Protein AF-A0A4Q1DE48-F1 (afdb_monomer_lite)

Radius of gyration: 26.95 Å; chains: 1; bounding box: 69×42×88 Å

Structure (mmCIF, N/CA/C/O backbone):
data_AF-A0A4Q1DE48-F1
#
_entry.id   AF-A0A4Q1DE48-F1
#
loop_
_atom_site.group_PDB
_atom_site.id
_atom_site.type_symbol
_atom_site.label_atom_id
_atom_site.label_alt_id
_atom_site.label_comp_id
_atom_site.label_asym_id
_atom_site.label_entity_id
_atom_site.label_seq_id
_atom_site.pdbx_PDB_ins_code
_atom_site.Cartn_x
_atom_site.Cartn_y
_atom_site.Cartn_z
_atom_site.occupancy
_atom_site.B_iso_or_equiv
_atom_site.auth_seq_id
_atom_site.auth_comp_id
_atom_site.auth_asym_id
_atom_site.auth_atom_id
_atom_site.pdbx_PDB_model_num
ATOM 1 N N . MET A 1 1 ? 19.694 4.940 10.834 1.00 52.84 1 MET A N 1
ATOM 2 C CA . MET A 1 1 ? 19.469 3.778 9.944 1.00 52.84 1 MET A CA 1
ATOM 3 C C . MET A 1 1 ? 19.944 4.175 8.549 1.00 52.84 1 MET A C 1
ATOM 5 O O . MET A 1 1 ? 19.704 5.314 8.176 1.00 52.84 1 MET A O 1
ATOM 9 N N . ASP A 1 2 ? 20.676 3.321 7.828 1.00 59.19 2 ASP A N 1
ATOM 10 C CA . ASP A 1 2 ? 21.233 3.655 6.504 1.00 59.19 2 ASP A CA 1
ATOM 11 C C . ASP A 1 2 ? 20.144 3.631 5.410 1.00 59.19 2 ASP A C 1
ATOM 13 O O . ASP A 1 2 ? 19.507 2.602 5.174 1.00 59.19 2 ASP A O 1
ATOM 17 N N . LEU A 1 3 ? 19.947 4.769 4.734 1.00 57.66 3 LEU A N 1
ATOM 18 C CA . LEU A 1 3 ? 18.970 4.964 3.655 1.00 57.66 3 LEU A CA 1
ATOM 19 C C . LEU A 1 3 ? 19.205 4.041 2.448 1.00 57.66 3 LEU A C 1
ATOM 21 O O . LEU A 1 3 ? 18.255 3.707 1.740 1.00 57.66 3 LEU A O 1
ATOM 25 N N . ARG A 1 4 ? 20.445 3.603 2.197 1.00 62.81 4 ARG A N 1
ATOM 26 C CA . ARG A 1 4 ? 20.736 2.672 1.091 1.00 62.81 4 ARG A CA 1
ATOM 27 C C . ARG A 1 4 ? 20.279 1.251 1.413 1.00 62.81 4 ARG A C 1
ATOM 29 O O . ARG A 1 4 ? 19.699 0.582 0.560 1.00 62.81 4 ARG A O 1
ATOM 36 N N . SER A 1 5 ? 20.479 0.822 2.658 1.00 67.38 5 SER A N 1
ATOM 37 C CA . SER A 1 5 ? 20.008 -0.473 3.164 1.00 67.38 5 SER A CA 1
ATOM 38 C C . SER A 1 5 ? 18.473 -0.574 3.172 1.00 67.38 5 SER A C 1
ATOM 40 O O . SER A 1 5 ? 17.908 -1.611 2.814 1.00 67.38 5 SER A O 1
ATOM 42 N N . TYR A 1 6 ? 17.794 0.539 3.481 1.00 81.69 6 TYR A N 1
ATOM 43 C CA . TYR A 1 6 ? 16.333 0.677 3.415 1.00 81.69 6 TYR A CA 1
ATOM 44 C C . TYR A 1 6 ? 15.771 0.311 2.035 1.00 81.69 6 TYR A C 1
ATOM 46 O O . TYR A 1 6 ? 14.940 -0.594 1.925 1.00 81.69 6 TYR A O 1
ATOM 54 N N . LYS A 1 7 ? 16.259 0.984 0.981 1.00 83.88 7 LYS A N 1
ATOM 55 C CA . LYS A 1 7 ? 15.745 0.798 -0.383 1.00 83.88 7 LYS A CA 1
ATOM 56 C C . LYS A 1 7 ? 15.980 -0.625 -0.860 1.00 83.88 7 LYS A C 1
ATOM 58 O O . LYS A 1 7 ? 15.067 -1.263 -1.367 1.00 83.88 7 LYS A O 1
ATOM 63 N N . LYS A 1 8 ? 17.185 -1.146 -0.615 1.00 89.31 8 LYS A N 1
ATOM 64 C CA . LYS A 1 8 ? 17.554 -2.513 -0.983 1.00 89.31 8 LYS A CA 1
ATOM 65 C C . LYS A 1 8 ? 16.598 -3.544 -0.376 1.00 89.31 8 LYS A C 1
ATOM 67 O O . LYS A 1 8 ? 16.068 -4.366 -1.110 1.00 89.31 8 LYS A O 1
ATOM 72 N N . THR A 1 9 ? 16.325 -3.452 0.926 1.00 90.06 9 THR A N 1
ATOM 73 C CA . THR A 1 9 ? 15.457 -4.411 1.633 1.00 90.06 9 THR A CA 1
ATOM 74 C C . THR A 1 9 ? 14.035 -4.426 1.063 1.00 90.06 9 THR A C 1
ATOM 76 O O . THR A 1 9 ? 13.462 -5.489 0.832 1.00 90.06 9 THR A O 1
ATOM 79 N N . ILE A 1 10 ? 13.451 -3.247 0.828 1.00 93.50 10 ILE A N 1
ATOM 80 C CA . ILE A 1 10 ? 12.097 -3.125 0.271 1.00 93.50 10 ILE A CA 1
ATOM 81 C C . ILE A 1 10 ? 12.041 -3.662 -1.162 1.00 93.50 10 ILE A C 1
ATOM 83 O O . ILE A 1 10 ? 11.132 -4.425 -1.490 1.00 93.50 10 ILE A O 1
ATOM 87 N N . THR A 1 11 ? 13.017 -3.300 -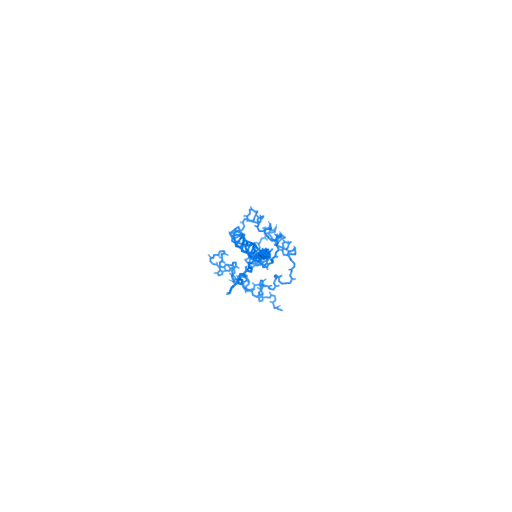1.998 1.00 94.12 11 THR A N 1
ATOM 88 C CA . THR A 1 11 ? 13.085 -3.769 -3.384 1.00 94.12 11 THR A CA 1
ATOM 89 C C . THR A 1 11 ? 13.275 -5.283 -3.451 1.00 94.12 11 THR A C 1
ATOM 91 O O . THR A 1 11 ? 12.610 -5.939 -4.245 1.00 94.12 11 THR A O 1
ATOM 94 N N . GLU A 1 12 ? 14.120 -5.864 -2.597 1.00 94.12 12 GLU A N 1
ATOM 95 C CA . GLU A 1 12 ? 14.303 -7.318 -2.513 1.00 94.12 12 GLU A CA 1
ATOM 96 C C . GLU A 1 12 ? 13.004 -8.025 -2.123 1.00 94.12 12 GLU A C 1
ATOM 98 O O . GLU A 1 12 ? 12.611 -8.969 -2.803 1.00 94.12 12 GLU A O 1
ATOM 103 N N . LEU A 1 13 ? 12.294 -7.538 -1.097 1.00 94.31 13 LEU A N 1
ATOM 104 C CA . LEU A 1 13 ? 10.988 -8.083 -0.706 1.00 94.31 13 LEU A CA 1
ATOM 105 C C . LEU A 1 13 ? 9.970 -8.026 -1.848 1.00 94.31 13 LEU A C 1
ATOM 107 O O . LEU A 1 13 ? 9.213 -8.977 -2.036 1.00 94.31 13 LEU A O 1
ATOM 111 N N . TYR A 1 14 ? 9.957 -6.930 -2.607 1.00 94.88 14 TYR A N 1
ATOM 112 C CA . TYR A 1 14 ? 9.087 -6.780 -3.767 1.00 94.88 14 TYR A CA 1
ATOM 113 C C . TYR A 1 14 ? 9.441 -7.762 -4.892 1.00 94.88 14 TYR A C 1
ATOM 115 O O . TYR A 1 14 ? 8.554 -8.415 -5.430 1.00 94.88 14 TYR A O 1
ATOM 123 N N . LEU A 1 15 ? 10.730 -7.917 -5.205 1.00 94.19 15 LEU A N 1
ATOM 124 C CA . LEU A 1 15 ? 11.213 -8.789 -6.280 1.00 94.19 15 LEU A CA 1
ATOM 125 C C . LEU A 1 15 ? 10.991 -10.279 -6.008 1.00 94.19 15 LEU A C 1
ATOM 127 O O . LEU A 1 15 ? 10.732 -11.036 -6.940 1.00 94.19 15 LEU A O 1
ATOM 131 N N . VAL A 1 16 ? 11.128 -10.716 -4.753 1.00 94.25 16 VAL A N 1
ATOM 132 C CA . VAL A 1 16 ? 10.946 -12.133 -4.386 1.00 94.25 16 VAL A CA 1
ATOM 133 C C . VAL A 1 16 ? 9.488 -12.492 -4.114 1.00 94.25 16 VAL A C 1
ATOM 135 O O . VAL A 1 16 ? 9.160 -13.674 -3.995 1.00 94.25 16 VAL A O 1
ATOM 138 N N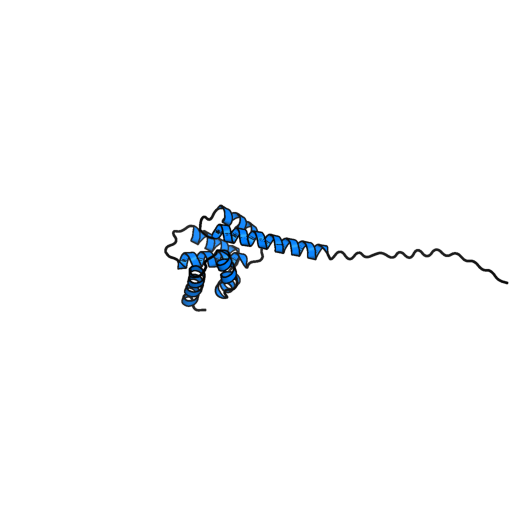 . ALA A 1 17 ? 8.607 -11.498 -3.986 1.00 93.88 17 ALA A N 1
ATOM 139 C CA . ALA A 1 17 ? 7.196 -11.755 -3.788 1.00 93.88 17 ALA A CA 1
ATOM 140 C C . ALA A 1 17 ? 6.598 -12.389 -5.045 1.00 93.88 17 ALA A C 1
ATOM 142 O O . ALA A 1 17 ? 6.644 -11.837 -6.137 1.00 93.88 17 ALA A O 1
ATOM 143 N N . ASN A 1 18 ? 5.996 -13.560 -4.873 1.00 91.12 18 ASN A N 1
ATOM 144 C CA . ASN A 1 18 ? 5.263 -14.259 -5.926 1.00 91.12 18 ASN A CA 1
ATOM 145 C C . ASN A 1 18 ? 3.742 -14.084 -5.800 1.00 91.12 18 ASN A C 1
ATOM 147 O O . ASN A 1 18 ? 2.994 -14.539 -6.661 1.00 91.12 18 ASN A O 1
ATOM 151 N N . THR A 1 19 ? 3.274 -13.470 -4.709 1.00 94.69 19 THR A N 1
ATOM 152 C CA . THR A 1 19 ? 1.857 -13.205 -4.458 1.00 94.69 19 THR A CA 1
ATOM 153 C C . THR A 1 19 ? 1.667 -11.884 -3.703 1.00 94.69 19 THR A C 1
ATOM 155 O O . THR A 1 19 ? 2.517 -11.511 -2.886 1.00 94.69 19 THR A O 1
ATOM 158 N N . PRO A 1 20 ? 0.518 -11.205 -3.889 1.00 94.81 20 PRO A N 1
ATOM 159 C CA . PRO A 1 20 ? 0.173 -9.991 -3.144 1.00 94.81 20 PRO A CA 1
ATOM 160 C C . PRO A 1 20 ? 0.111 -10.217 -1.626 1.00 94.81 20 PRO A C 1
ATOM 162 O O . PRO A 1 20 ? 0.494 -9.342 -0.854 1.00 94.81 20 PRO A O 1
ATOM 165 N N . TYR A 1 21 ? -0.347 -11.395 -1.191 1.00 94.88 21 TYR A N 1
ATOM 166 C CA . TYR A 1 21 ? -0.449 -11.749 0.228 1.00 94.88 21 TYR A CA 1
ATOM 167 C C . TYR A 1 21 ? 0.927 -11.922 0.866 1.00 94.88 21 TYR A C 1
ATOM 169 O O . TYR A 1 21 ? 1.190 -11.358 1.925 1.00 94.88 21 TYR A O 1
ATOM 177 N N . PHE A 1 22 ? 1.831 -12.634 0.182 1.00 95.38 22 PHE A N 1
ATOM 178 C CA . PHE A 1 22 ? 3.210 -12.772 0.632 1.00 95.38 22 PHE A CA 1
ATOM 179 C C . PHE A 1 22 ? 3.887 -11.405 0.744 1.00 95.38 22 PHE A C 1
ATOM 181 O O . PHE A 1 22 ? 4.536 -11.139 1.756 1.00 95.38 22 PHE A O 1
ATOM 188 N N . LEU A 1 23 ? 3.705 -10.531 -0.256 1.00 95.94 23 LEU A N 1
ATOM 189 C CA . LEU A 1 23 ? 4.243 -9.173 -0.209 1.00 95.94 23 LEU A CA 1
ATOM 190 C C . LEU A 1 23 ? 3.723 -8.425 1.021 1.00 95.94 23 LEU A C 1
ATOM 192 O O . LEU A 1 23 ? 4.515 -7.900 1.799 1.00 95.94 23 LE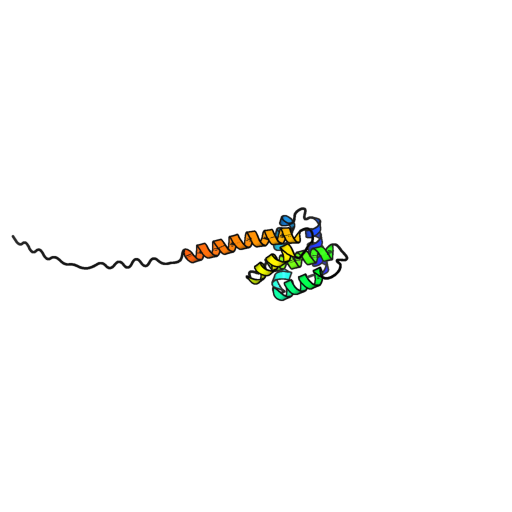U A O 1
ATOM 196 N N . PHE A 1 24 ? 2.402 -8.409 1.209 1.00 95.94 24 PHE A N 1
ATOM 197 C CA . PHE A 1 24 ? 1.752 -7.699 2.305 1.00 95.94 24 PHE A CA 1
ATOM 198 C C . PHE A 1 24 ? 2.250 -8.161 3.675 1.00 95.94 24 PHE A C 1
ATOM 200 O O . PHE A 1 24 ? 2.698 -7.339 4.476 1.00 95.94 24 PHE A O 1
ATOM 207 N N . ASP A 1 25 ? 2.222 -9.468 3.937 1.00 94.50 25 ASP A N 1
ATOM 208 C CA . ASP A 1 25 ? 2.586 -10.015 5.242 1.00 94.50 25 ASP A CA 1
ATOM 209 C C . ASP A 1 25 ? 4.077 -9.817 5.548 1.00 94.50 25 ASP A C 1
ATOM 211 O O . ASP A 1 25 ? 4.432 -9.429 6.665 1.00 94.50 25 ASP A O 1
ATOM 215 N N . ASN A 1 26 ? 4.962 -10.028 4.567 1.00 96.25 26 ASN A N 1
ATOM 216 C CA . ASN A 1 26 ? 6.402 -9.852 4.775 1.00 96.25 26 ASN A CA 1
ATOM 217 C C . ASN A 1 26 ? 6.793 -8.378 4.895 1.00 96.25 26 ASN A C 1
ATOM 219 O O . ASN A 1 26 ? 7.610 -8.036 5.750 1.00 96.25 26 ASN A O 1
ATOM 223 N N . MET A 1 27 ? 6.184 -7.488 4.108 1.00 95.75 27 MET A N 1
ATOM 224 C CA . MET A 1 27 ? 6.397 -6.052 4.271 1.00 95.75 27 MET A CA 1
ATOM 225 C C . MET A 1 27 ? 5.897 -5.580 5.635 1.00 95.75 27 MET A C 1
ATOM 227 O O . MET A 1 27 ? 6.662 -4.929 6.332 1.00 95.75 27 MET A O 1
ATOM 231 N N . ARG A 1 28 ? 4.701 -5.973 6.097 1.00 94.69 28 ARG A N 1
ATOM 232 C CA . ARG A 1 28 ? 4.219 -5.614 7.449 1.00 94.69 28 ARG A CA 1
ATOM 233 C C . ARG A 1 28 ? 5.156 -6.060 8.569 1.00 94.69 28 ARG A C 1
ATOM 235 O O . ARG A 1 28 ? 5.284 -5.360 9.568 1.00 94.69 28 ARG A O 1
ATOM 242 N N . ARG A 1 29 ? 5.795 -7.223 8.420 1.00 95.25 29 ARG A N 1
ATOM 243 C CA . ARG A 1 29 ? 6.758 -7.760 9.397 1.00 95.25 29 ARG A CA 1
ATOM 244 C C . ARG A 1 29 ? 8.138 -7.120 9.291 1.00 95.25 29 ARG A C 1
ATOM 246 O O . ARG A 1 29 ? 8.906 -7.199 10.244 1.00 95.25 29 ARG A O 1
ATOM 253 N N . SER A 1 30 ? 8.460 -6.469 8.178 1.00 95.00 30 SER A N 1
ATOM 254 C CA . SER A 1 30 ? 9.749 -5.813 7.994 1.00 95.00 30 SER A CA 1
ATOM 255 C C . SER A 1 30 ? 9.924 -4.650 8.970 1.00 95.00 30 SER A C 1
ATOM 257 O O . SER A 1 30 ? 9.100 -3.735 9.018 1.00 95.00 30 SER A O 1
ATOM 259 N N . ASN A 1 31 ? 11.052 -4.633 9.687 1.00 94.06 31 ASN A N 1
ATOM 260 C CA . ASN A 1 31 ? 11.439 -3.518 10.563 1.00 94.06 31 ASN A CA 1
ATOM 261 C C . ASN A 1 31 ? 11.445 -2.178 9.820 1.00 94.06 31 ASN A C 1
ATOM 263 O O . ASN A 1 31 ? 11.189 -1.132 10.412 1.00 94.06 31 ASN A O 1
ATOM 267 N N . VAL A 1 32 ? 11.734 -2.210 8.517 1.00 93.12 32 VAL A N 1
ATOM 268 C CA . VAL A 1 32 ? 11.740 -1.028 7.664 1.00 93.12 32 VAL A CA 1
ATOM 269 C C . VAL A 1 32 ? 10.339 -0.421 7.560 1.00 93.12 32 VAL A C 1
ATOM 271 O O . VAL A 1 32 ? 10.160 0.749 7.874 1.00 93.12 32 VAL A O 1
ATOM 274 N N . VAL A 1 33 ? 9.341 -1.215 7.178 1.00 95.00 33 VAL A N 1
ATOM 275 C CA . VAL A 1 33 ? 7.951 -0.758 7.010 1.00 95.00 33 VAL A CA 1
ATOM 276 C C . VAL A 1 33 ? 7.337 -0.384 8.356 1.00 95.00 33 VAL A C 1
ATOM 278 O O . VAL A 1 33 ? 6.665 0.636 8.467 1.00 95.00 33 VAL A O 1
ATOM 281 N N . GLN A 1 34 ? 7.644 -1.144 9.410 1.00 95.38 34 GLN A N 1
ATOM 282 C CA . GLN A 1 34 ? 7.264 -0.767 10.771 1.00 95.38 34 GLN A CA 1
ATOM 283 C C . GLN A 1 34 ? 7.863 0.588 11.180 1.00 95.38 34 GLN A C 1
ATOM 285 O O . GLN A 1 34 ? 7.172 1.396 11.793 1.00 95.38 34 GLN A O 1
ATOM 290 N N . SER A 1 35 ? 9.114 0.877 10.799 1.00 94.12 35 SER A N 1
ATOM 291 C CA . SER A 1 35 ? 9.748 2.175 11.068 1.00 94.12 35 SER A CA 1
ATOM 292 C C . SER A 1 35 ? 9.101 3.309 10.276 1.00 94.12 35 SER A C 1
ATOM 294 O O . SER A 1 35 ? 8.858 4.367 10.851 1.00 94.12 35 SER A O 1
ATOM 296 N N . ILE A 1 36 ? 8.777 3.093 8.993 1.00 94.44 36 ILE A N 1
ATOM 297 C CA . ILE A 1 36 ? 8.023 4.066 8.180 1.00 94.44 36 ILE A CA 1
ATOM 298 C C . ILE A 1 36 ? 6.701 4.390 8.875 1.00 94.44 36 ILE A C 1
ATOM 300 O O . ILE A 1 36 ? 6.386 5.559 9.088 1.00 94.44 36 ILE A O 1
ATOM 304 N N . ALA A 1 37 ? 5.952 3.357 9.266 1.00 94.81 37 ALA A N 1
ATOM 305 C CA . ALA A 1 37 ? 4.696 3.532 9.972 1.00 94.81 37 ALA A CA 1
ATOM 306 C C . ALA A 1 37 ? 4.903 4.277 11.297 1.00 94.81 37 ALA A C 1
ATOM 308 O O . ALA A 1 37 ? 4.164 5.206 11.580 1.00 94.81 37 ALA A O 1
ATOM 309 N N . ALA A 1 38 ? 5.903 3.937 12.108 1.00 94.69 38 ALA A N 1
ATOM 310 C CA . ALA A 1 38 ? 6.129 4.591 13.399 1.00 94.69 38 ALA A CA 1
ATOM 311 C C . ALA A 1 38 ? 6.517 6.077 13.276 1.00 94.69 38 ALA A C 1
ATOM 313 O O . ALA A 1 38 ? 6.115 6.879 14.114 1.00 94.69 38 ALA A O 1
ATOM 314 N N . GLN A 1 39 ? 7.279 6.443 12.243 1.00 95.06 39 GLN A N 1
ATOM 315 C CA . GLN A 1 39 ? 7.835 7.792 12.070 1.00 95.06 39 GLN A CA 1
ATOM 316 C C . GLN A 1 39 ? 6.883 8.784 11.396 1.00 95.06 39 GLN A C 1
ATOM 318 O O . GLN A 1 39 ? 7.149 9.980 11.432 1.00 95.06 39 GLN A O 1
ATOM 323 N N . ASN A 1 40 ? 5.801 8.304 10.783 1.00 94.31 40 ASN A N 1
ATOM 324 C CA . ASN A 1 40 ? 4.873 9.133 10.020 1.00 94.31 40 ASN A CA 1
ATOM 325 C C . ASN A 1 40 ? 3.446 8.964 10.548 1.00 94.31 40 ASN A C 1
ATOM 327 O O . ASN A 1 40 ? 3.029 7.874 10.954 1.00 94.31 40 ASN A O 1
ATOM 331 N N . SER A 1 41 ? 2.666 10.036 10.525 1.00 93.88 41 SER A N 1
ATOM 332 C CA . SER A 1 41 ? 1.222 9.982 10.741 1.00 93.88 41 SER A CA 1
ATOM 333 C C . SER A 1 41 ? 0.507 9.320 9.557 1.00 93.88 41 SER A C 1
ATOM 335 O O . SER A 1 41 ? 1.034 9.227 8.448 1.00 93.88 41 SER A O 1
ATOM 337 N N . THR A 1 42 ? -0.729 8.866 9.775 1.00 93.50 42 THR A N 1
ATOM 338 C CA . THR A 1 42 ? -1.575 8.324 8.698 1.00 93.50 42 THR A CA 1
ATOM 339 C C . THR A 1 42 ? -1.765 9.330 7.562 1.00 93.50 42 THR A C 1
ATOM 341 O O . THR A 1 42 ? -1.625 8.969 6.395 1.00 93.50 42 THR A O 1
ATOM 344 N N . ALA A 1 43 ? -2.031 10.597 7.893 1.00 93.00 43 ALA A N 1
ATOM 345 C CA . ALA A 1 43 ? -2.246 11.651 6.906 1.00 93.00 43 ALA A CA 1
ATOM 346 C C . ALA A 1 43 ? -1.006 11.888 6.027 1.00 93.00 43 ALA A C 1
ATOM 348 O O . ALA A 1 43 ? -1.134 12.015 4.810 1.00 93.00 43 ALA A O 1
ATOM 349 N N . GLU A 1 44 ? 0.193 11.892 6.620 1.00 95.44 44 GLU A N 1
ATOM 350 C CA . GLU A 1 44 ? 1.456 12.022 5.879 1.00 95.44 44 GLU A CA 1
ATOM 351 C C . GLU A 1 44 ? 1.681 10.842 4.932 1.00 95.44 44 GLU A C 1
ATOM 353 O O . GLU A 1 44 ? 2.020 11.050 3.770 1.00 95.44 44 GLU A O 1
ATOM 358 N N . LEU A 1 45 ? 1.422 9.612 5.388 1.00 95.81 45 LEU A N 1
ATOM 359 C CA . LEU A 1 45 ? 1.567 8.416 4.553 1.00 95.81 45 LEU A CA 1
ATOM 360 C C . LEU A 1 45 ? 0.588 8.408 3.374 1.00 95.81 45 LEU A C 1
ATOM 362 O O . LEU A 1 45 ? 0.980 8.084 2.255 1.00 95.81 45 LEU A O 1
ATOM 366 N N . ILE A 1 46 ? -0.676 8.779 3.602 1.00 94.69 46 ILE A N 1
ATOM 367 C CA . ILE A 1 46 ? -1.688 8.881 2.539 1.00 94.69 46 ILE A CA 1
ATOM 368 C C . ILE A 1 46 ? -1.303 9.968 1.533 1.00 94.69 46 ILE A C 1
ATOM 370 O O . ILE A 1 46 ? -1.424 9.760 0.323 1.00 94.69 46 ILE A O 1
ATOM 374 N N . LYS A 1 47 ? -0.831 11.122 2.015 1.00 94.94 47 LYS A N 1
ATOM 375 C CA . LYS A 1 47 ? -0.366 12.216 1.159 1.00 94.94 47 LYS A CA 1
ATOM 376 C C . LYS A 1 47 ? 0.804 11.765 0.282 1.00 94.94 47 LYS A C 1
ATOM 378 O O . LYS A 1 47 ? 0.704 11.868 -0.938 1.00 94.94 47 LYS A O 1
ATOM 383 N N . GLU A 1 48 ? 1.850 11.206 0.885 1.00 95.44 48 GLU A N 1
ATOM 384 C CA . GLU A 1 48 ? 3.035 10.705 0.178 1.00 95.44 48 GLU A CA 1
ATOM 385 C C . GLU A 1 48 ? 2.657 9.630 -0.853 1.00 95.44 48 GLU A C 1
ATOM 387 O O . GLU A 1 48 ? 3.131 9.642 -1.990 1.00 95.44 48 GLU A O 1
ATOM 392 N N . PHE A 1 49 ? 1.760 8.713 -0.482 1.00 95.19 49 PHE A N 1
ATOM 393 C CA . PHE A 1 49 ? 1.241 7.700 -1.393 1.00 95.19 49 PHE A CA 1
ATOM 394 C C . PHE A 1 49 ? 0.582 8.333 -2.625 1.00 95.19 49 PHE A C 1
ATOM 396 O O . PHE A 1 49 ? 0.962 8.012 -3.752 1.00 95.19 49 PHE A O 1
ATOM 403 N N . ASN A 1 50 ? -0.368 9.249 -2.413 1.00 93.75 50 ASN A N 1
ATOM 404 C CA . ASN A 1 50 ? -1.105 9.917 -3.486 1.00 93.75 50 ASN A CA 1
ATOM 405 C C . ASN A 1 50 ? -0.183 10.728 -4.407 1.00 93.75 50 ASN A C 1
ATOM 407 O O . ASN A 1 50 ? -0.339 10.680 -5.627 1.00 93.75 50 ASN A O 1
ATOM 411 N N . GLU A 1 51 ? 0.802 11.432 -3.844 1.00 94.31 51 GLU A N 1
ATOM 412 C CA . GLU A 1 51 ? 1.797 12.178 -4.619 1.00 94.31 51 GLU A CA 1
ATOM 413 C C . GLU A 1 51 ? 2.618 11.242 -5.517 1.00 94.31 51 GLU A C 1
ATOM 415 O O . GLU A 1 51 ? 2.791 11.514 -6.707 1.00 94.31 51 GLU A O 1
ATOM 420 N N . ARG A 1 52 ? 3.059 10.090 -5.001 1.00 93.00 52 ARG A N 1
ATOM 421 C CA . ARG A 1 52 ? 3.869 9.139 -5.776 1.00 93.00 52 ARG A CA 1
ATOM 422 C C . ARG A 1 52 ? 3.099 8.402 -6.862 1.00 93.00 52 ARG A C 1
ATOM 424 O O . ARG A 1 52 ? 3.647 8.201 -7.939 1.00 93.00 52 ARG A O 1
ATOM 431 N N . ILE A 1 53 ? 1.844 8.021 -6.626 1.00 91.94 53 ILE A N 1
ATOM 432 C CA . ILE A 1 53 ? 1.039 7.360 -7.669 1.00 91.94 53 ILE A CA 1
ATOM 433 C C . ILE A 1 53 ? 0.572 8.325 -8.766 1.00 91.94 53 ILE A C 1
ATOM 435 O O . ILE A 1 53 ? 0.107 7.877 -9.811 1.00 91.94 53 ILE A O 1
ATOM 439 N N . SER A 1 54 ? 0.665 9.639 -8.532 1.00 91.44 54 SER A N 1
ATOM 440 C CA . SER A 1 54 ? 0.263 10.664 -9.502 1.00 91.44 54 SER A CA 1
ATOM 441 C C . SER A 1 54 ? 1.320 10.948 -10.576 1.00 91.44 54 SER A C 1
ATOM 443 O O . SER A 1 54 ? 1.014 11.584 -11.585 1.00 91.44 54 SER A O 1
ATOM 445 N N . ARG A 1 55 ? 2.557 10.474 -10.380 1.00 91.69 55 ARG A N 1
ATOM 446 C CA . ARG A 1 55 ? 3.683 10.686 -11.298 1.00 91.69 55 ARG A CA 1
ATOM 447 C C . ARG A 1 55 ? 4.113 9.385 -11.989 1.00 91.69 55 ARG A C 1
ATOM 449 O O . ARG A 1 55 ? 3.851 8.302 -11.465 1.00 91.69 55 ARG A O 1
ATOM 456 N N . PRO A 1 56 ? 4.791 9.464 -13.149 1.00 91.69 56 PRO A N 1
ATOM 457 C CA . PRO A 1 56 ? 5.392 8.293 -13.777 1.00 91.69 56 PRO A CA 1
ATOM 458 C C . PRO A 1 56 ? 6.394 7.606 -12.843 1.00 91.69 56 PRO A C 1
ATOM 460 O O . PRO A 1 56 ? 7.237 8.270 -12.240 1.00 91.69 56 PRO A O 1
ATOM 463 N N . ILE A 1 57 ? 6.300 6.280 -12.756 1.00 91.75 57 ILE A N 1
ATOM 464 C CA . ILE A 1 57 ? 7.230 5.441 -11.995 1.00 91.75 57 ILE A CA 1
ATOM 465 C C . ILE A 1 57 ? 8.424 5.116 -12.888 1.00 91.75 57 ILE A C 1
ATOM 467 O O . ILE A 1 57 ? 8.247 4.576 -13.981 1.00 91.75 57 ILE A O 1
ATOM 471 N N . ASN A 1 58 ? 9.628 5.439 -12.422 1.00 90.31 58 ASN A N 1
ATOM 472 C CA . ASN A 1 58 ? 10.838 5.365 -13.245 1.00 90.31 58 ASN A CA 1
ATOM 473 C C . ASN A 1 58 ? 11.598 4.048 -13.074 1.00 90.31 58 ASN A C 1
ATOM 475 O O . ASN A 1 58 ? 12.301 3.620 -13.987 1.00 90.31 58 ASN A O 1
ATOM 479 N N . ASP A 1 59 ? 11.463 3.404 -11.914 1.00 92.69 59 ASP A N 1
ATOM 480 C CA . ASP A 1 59 ? 12.135 2.144 -11.624 1.00 92.69 59 ASP A CA 1
ATOM 481 C C . ASP A 1 59 ? 11.360 1.263 -10.630 1.00 92.69 59 ASP A C 1
ATOM 483 O O . ASP A 1 59 ? 10.388 1.667 -9.988 1.00 92.69 59 ASP A O 1
ATOM 487 N N . ILE A 1 60 ? 11.807 0.012 -10.516 1.00 92.00 60 ILE A N 1
ATOM 488 C CA . ILE A 1 60 ? 11.190 -0.993 -9.646 1.00 92.00 60 ILE A CA 1
ATOM 489 C C . ILE A 1 60 ? 11.344 -0.684 -8.152 1.00 92.00 60 ILE A C 1
ATOM 491 O O . ILE A 1 60 ? 10.507 -1.102 -7.354 1.00 92.00 60 ILE A O 1
ATOM 495 N N . SER A 1 61 ? 12.384 0.057 -7.762 1.00 93.00 61 SER A N 1
ATOM 496 C CA . SER A 1 61 ? 12.577 0.449 -6.364 1.00 93.00 61 SER A CA 1
ATOM 497 C C . SER A 1 61 ? 11.562 1.512 -5.963 1.00 93.00 61 SER A C 1
ATOM 499 O O . SER A 1 61 ? 11.014 1.444 -4.868 1.00 93.00 61 SER A O 1
ATOM 501 N N . GLU A 1 62 ? 11.242 2.444 -6.860 1.00 93.19 62 GLU A N 1
ATOM 502 C CA . GLU A 1 62 ? 10.171 3.416 -6.661 1.00 93.19 62 GLU A CA 1
ATOM 503 C C . GLU A 1 62 ? 8.818 2.712 -6.488 1.00 93.19 62 GLU A C 1
ATOM 505 O O . GLU A 1 62 ? 8.093 3.014 -5.542 1.00 93.19 62 GLU A O 1
ATOM 510 N N . LEU A 1 63 ? 8.507 1.710 -7.318 1.00 93.44 63 LEU A N 1
ATOM 511 C CA . LEU A 1 63 ? 7.289 0.911 -7.150 1.00 93.44 63 LEU A CA 1
ATOM 512 C C . LEU A 1 63 ? 7.259 0.177 -5.800 1.00 93.44 63 LEU A C 1
ATOM 514 O O . LEU A 1 63 ? 6.246 0.209 -5.097 1.00 93.44 63 LEU A O 1
ATOM 518 N N . ALA A 1 64 ? 8.370 -0.451 -5.415 1.00 95.06 64 ALA A N 1
ATOM 519 C CA . ALA A 1 64 ? 8.490 -1.152 -4.142 1.00 95.06 64 ALA A CA 1
ATOM 520 C C . ALA A 1 64 ? 8.310 -0.201 -2.942 1.00 95.06 64 ALA A C 1
ATOM 522 O O . ALA A 1 64 ? 7.636 -0.549 -1.972 1.00 95.06 64 ALA A O 1
ATOM 523 N N . GLU A 1 65 ? 8.841 1.023 -3.020 1.00 94.69 65 GLU A N 1
ATOM 524 C CA . GLU A 1 65 ? 8.636 2.071 -2.013 1.00 94.69 65 GLU A CA 1
ATOM 525 C C . GLU A 1 65 ? 7.163 2.482 -1.898 1.00 94.69 65 GLU A C 1
ATOM 527 O O . GLU A 1 65 ? 6.662 2.648 -0.786 1.00 94.69 65 GLU A O 1
ATOM 532 N N . ILE A 1 66 ? 6.446 2.601 -3.018 1.00 95.31 66 ILE A N 1
ATOM 533 C CA . ILE A 1 66 ? 5.011 2.919 -3.007 1.00 95.31 66 ILE A CA 1
ATOM 534 C C . ILE A 1 66 ? 4.222 1.797 -2.310 1.00 95.31 66 ILE A C 1
ATOM 536 O O . ILE A 1 66 ? 3.360 2.089 -1.478 1.00 95.31 66 ILE A O 1
ATOM 540 N N . TYR A 1 67 ? 4.542 0.523 -2.573 1.00 96.06 67 TYR A N 1
ATOM 541 C CA . TYR A 1 67 ? 3.953 -0.599 -1.828 1.00 96.06 67 TYR A CA 1
ATOM 542 C C . TYR A 1 67 ? 4.294 -0.541 -0.336 1.00 96.06 67 TYR A C 1
ATOM 544 O O . TYR A 1 67 ? 3.410 -0.743 0.495 1.00 96.06 67 TYR A O 1
ATO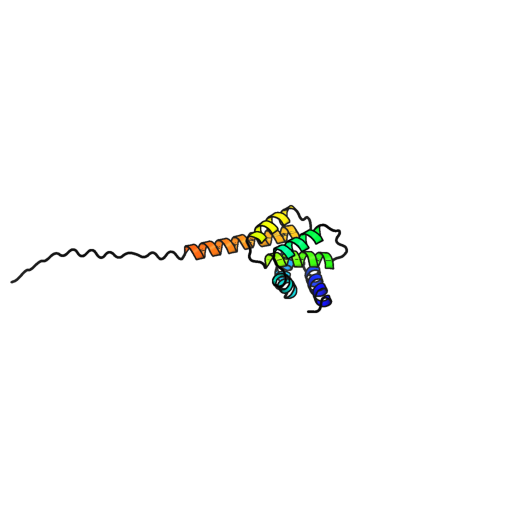M 552 N N . ALA A 1 68 ? 5.540 -0.225 0.022 1.00 96.62 68 ALA A N 1
ATOM 553 C CA . ALA A 1 68 ? 5.950 -0.097 1.416 1.00 96.62 68 ALA A CA 1
ATOM 554 C C . ALA A 1 68 ? 5.159 1.000 2.150 1.00 96.62 68 ALA A C 1
ATOM 556 O O . ALA A 1 68 ? 4.699 0.767 3.268 1.00 96.62 68 ALA A O 1
ATOM 557 N N . ILE A 1 69 ? 4.936 2.160 1.523 1.00 96.06 69 ILE A N 1
ATOM 558 C CA . ILE A 1 69 ? 4.104 3.241 2.081 1.00 96.06 69 ILE A CA 1
ATOM 559 C C . ILE A 1 69 ? 2.659 2.767 2.243 1.00 96.06 69 ILE A C 1
ATOM 561 O O . ILE A 1 69 ? 2.094 2.865 3.330 1.00 96.06 69 ILE A O 1
ATOM 565 N N . PHE A 1 70 ? 2.078 2.190 1.190 1.00 95.88 70 PHE A N 1
ATOM 566 C CA . PHE A 1 70 ? 0.706 1.689 1.214 1.00 95.88 70 PHE A CA 1
ATOM 567 C C . PHE A 1 70 ? 0.478 0.659 2.324 1.00 95.88 70 PHE A C 1
ATOM 569 O O . PHE A 1 70 ? -0.504 0.715 3.062 1.00 95.88 70 PHE A O 1
ATOM 576 N N . ILE A 1 71 ? 1.429 -0.254 2.503 1.00 96.19 71 ILE A N 1
ATOM 577 C CA . ILE A 1 71 ? 1.375 -1.281 3.540 1.00 96.19 71 ILE A CA 1
ATOM 578 C C . ILE A 1 71 ? 1.649 -0.685 4.926 1.00 96.19 71 ILE A C 1
ATOM 580 O O . ILE A 1 71 ? 1.039 -1.125 5.899 1.00 96.19 71 ILE A O 1
ATOM 584 N N . SER A 1 72 ? 2.469 0.362 5.037 1.00 96.19 72 SER A N 1
ATOM 585 C CA . SER A 1 72 ? 2.671 1.089 6.300 1.00 96.19 72 SER A CA 1
ATOM 586 C C . SER A 1 72 ? 1.369 1.695 6.829 1.00 96.19 72 SER A C 1
ATOM 588 O O . SER A 1 72 ? 1.135 1.668 8.034 1.00 96.19 72 SER A O 1
ATOM 590 N N . ILE A 1 73 ? 0.479 2.165 5.945 1.00 95.31 73 ILE A N 1
ATOM 591 C CA . ILE A 1 73 ? -0.846 2.685 6.332 1.00 95.31 73 ILE A CA 1
ATOM 592 C C . ILE A 1 73 ? -1.675 1.591 7.017 1.00 95.31 73 ILE A C 1
ATOM 594 O O . ILE A 1 73 ? -2.335 1.848 8.017 1.00 95.31 73 ILE A O 1
ATOM 598 N N . SER A 1 74 ? -1.579 0.339 6.557 1.00 93.50 74 SER A N 1
ATOM 599 C CA . SER A 1 74 ? -2.310 -0.779 7.173 1.00 93.50 74 SER A CA 1
ATOM 600 C C . SER A 1 74 ? -1.873 -1.096 8.611 1.00 93.50 74 SER A C 1
ATOM 602 O O . SER A 1 74 ? -2.592 -1.801 9.321 1.00 93.50 74 SER A O 1
ATOM 604 N N . LEU A 1 75 ? -0.685 -0.646 9.039 1.00 92.62 75 LEU A N 1
ATOM 605 C CA . LEU A 1 75 ? -0.179 -0.827 10.408 1.00 92.62 75 LEU A CA 1
ATOM 606 C C . LEU A 1 75 ? -0.746 0.204 11.390 1.00 92.62 75 LEU A C 1
ATOM 608 O O . LEU A 1 75 ? -0.549 0.075 12.595 1.00 92.62 75 LEU A O 1
ATOM 612 N N . LYS A 1 76 ? -1.432 1.229 10.886 1.00 86.94 76 LYS A N 1
ATOM 613 C CA . LYS A 1 76 ? -2.145 2.204 11.701 1.00 86.94 76 LYS A CA 1
ATOM 614 C C . LYS A 1 76 ? -3.530 1.629 12.021 1.00 86.94 76 LYS A C 1
ATOM 616 O O . LYS A 1 76 ? -4.167 1.033 11.152 1.00 86.94 76 LYS A O 1
ATOM 621 N N . ASP A 1 77 ? -4.000 1.795 13.251 1.00 71.69 77 ASP A N 1
ATOM 622 C CA . ASP A 1 77 ? -5.311 1.290 13.680 1.00 71.69 77 ASP A CA 1
ATOM 623 C C . ASP A 1 77 ? -6.284 2.459 13.862 1.00 71.69 77 ASP A C 1
ATOM 625 O O . ASP A 1 77 ? -6.556 2.911 14.970 1.00 71.69 77 ASP A O 1
ATOM 629 N N . LEU A 1 78 ? -6.707 3.035 12.735 1.00 76.12 78 LEU A N 1
ATOM 630 C CA . LEU A 1 78 ? -7.637 4.161 12.668 1.00 76.12 78 LEU A CA 1
ATOM 631 C C . LEU A 1 78 ? -8.726 3.842 11.642 1.00 76.12 78 LEU A C 1
ATOM 633 O O . LEU A 1 78 ? -8.421 3.309 10.572 1.00 76.12 78 LEU A O 1
ATOM 637 N N . ASP A 1 79 ? -9.976 4.211 11.941 1.00 78.06 79 ASP A N 1
ATOM 638 C CA . ASP A 1 79 ? -11.110 4.056 11.014 1.00 78.06 79 ASP A CA 1
ATOM 639 C C . ASP A 1 79 ? -10.827 4.733 9.653 1.00 78.06 79 ASP A C 1
ATOM 641 O O . ASP A 1 79 ? -11.191 4.202 8.607 1.00 78.06 79 ASP A O 1
ATOM 645 N N . GLU A 1 80 ? -10.069 5.835 9.643 1.00 82.81 80 GLU A N 1
ATOM 646 C CA . GLU A 1 80 ? -9.635 6.545 8.427 1.00 82.81 80 GLU A CA 1
ATOM 647 C C . GLU A 1 80 ? -8.862 5.657 7.435 1.00 82.81 80 GLU A C 1
ATOM 649 O O . GLU A 1 80 ? -8.926 5.861 6.219 1.00 82.81 80 GLU A O 1
ATOM 654 N N . ASN A 1 81 ? -8.152 4.636 7.924 1.00 86.31 81 ASN A N 1
ATOM 655 C CA . ASN A 1 81 ? -7.437 3.706 7.053 1.00 86.31 81 ASN A CA 1
ATOM 656 C C . ASN A 1 81 ? -8.415 2.842 6.267 1.00 86.31 81 ASN A C 1
ATOM 658 O O . ASN A 1 81 ? -8.189 2.585 5.086 1.00 86.31 81 ASN A O 1
ATOM 662 N N . TYR A 1 82 ? -9.507 2.408 6.899 1.00 88.44 82 TYR A N 1
ATOM 663 C CA . TYR A 1 82 ? -10.523 1.596 6.241 1.00 88.44 82 TYR A CA 1
ATOM 664 C C . TYR A 1 82 ? -11.083 2.318 5.014 1.00 88.44 82 TYR A C 1
ATOM 666 O O . TYR A 1 82 ? -11.078 1.759 3.915 1.00 88.44 82 TYR A O 1
ATOM 674 N N . ASP A 1 83 ? -11.469 3.583 5.177 1.00 89.50 83 ASP A N 1
ATOM 675 C CA . ASP A 1 83 ? -12.004 4.401 4.088 1.00 89.50 83 ASP A CA 1
ATOM 676 C C . ASP A 1 83 ? -10.970 4.625 2.982 1.00 89.50 83 ASP A C 1
ATOM 678 O O . ASP A 1 83 ? -11.293 4.549 1.793 1.00 89.50 83 ASP A O 1
ATOM 682 N N . PHE A 1 84 ? -9.705 4.840 3.347 1.00 92.31 84 PHE A N 1
ATOM 683 C CA . PHE A 1 84 ? -8.618 4.943 2.378 1.00 92.31 84 PHE A CA 1
ATOM 684 C C . PHE A 1 84 ? -8.456 3.654 1.554 1.00 92.31 84 PHE A C 1
ATOM 686 O O . PHE A 1 84 ? -8.457 3.703 0.320 1.00 92.31 84 PHE A O 1
ATOM 693 N N . PHE A 1 85 ? -8.378 2.489 2.202 1.00 93.06 85 PHE A N 1
ATOM 694 C CA . PHE A 1 85 ? -8.258 1.202 1.512 1.00 93.06 85 PHE A CA 1
ATOM 695 C C . PHE A 1 85 ? -9.489 0.894 0.647 1.00 93.06 85 PHE A C 1
ATOM 697 O O . PHE A 1 85 ? -9.347 0.325 -0.440 1.00 93.06 85 PHE A O 1
ATOM 704 N N . LEU A 1 86 ? -10.683 1.320 1.075 1.00 91.38 86 LEU A N 1
ATOM 705 C CA . LEU A 1 86 ? -11.909 1.211 0.289 1.00 91.38 86 LEU A CA 1
ATOM 706 C C . LEU A 1 86 ? -11.829 2.028 -1.006 1.00 91.38 86 LEU A C 1
ATOM 708 O O . LEU A 1 86 ? -12.257 1.549 -2.051 1.00 91.38 86 LEU A O 1
ATOM 712 N N . GLN A 1 87 ? -11.248 3.228 -0.966 1.00 89.94 87 GLN A N 1
ATOM 713 C CA . GLN A 1 87 ? -11.074 4.062 -2.157 1.00 89.94 87 GLN A CA 1
ATOM 714 C C . GLN A 1 87 ? -9.982 3.538 -3.095 1.00 89.94 87 GLN A C 1
ATOM 716 O O . GLN A 1 87 ? -10.159 3.542 -4.315 1.00 89.94 87 GLN A O 1
ATOM 721 N N . VAL A 1 88 ? -8.846 3.100 -2.546 1.00 88.25 88 VAL A N 1
ATOM 722 C CA . VAL A 1 88 ? -7.700 2.645 -3.347 1.00 88.25 88 VAL A CA 1
ATOM 723 C C . VAL A 1 88 ? -8.052 1.419 -4.180 1.00 88.25 88 VAL A C 1
ATOM 725 O O . VAL A 1 88 ? -7.648 1.357 -5.343 1.00 88.25 88 VAL A O 1
ATOM 728 N N . LYS A 1 89 ? -8.845 0.485 -3.631 1.00 86.62 89 LYS A N 1
ATOM 729 C CA . LYS A 1 89 ? -9.211 -0.763 -4.321 1.00 86.62 89 LYS A CA 1
ATOM 730 C C . LYS A 1 89 ? -9.874 -0.531 -5.689 1.00 86.62 89 LYS A C 1
ATOM 732 O O . LYS A 1 89 ? -9.732 -1.372 -6.569 1.00 86.62 89 LYS A O 1
ATOM 737 N N . ASP A 1 90 ? -10.569 0.598 -5.854 1.00 81.56 90 ASP A N 1
ATOM 738 C CA . ASP A 1 90 ? -11.326 0.934 -7.064 1.00 81.56 90 ASP A CA 1
ATOM 739 C C . ASP A 1 90 ? -10.580 1.931 -7.971 1.00 81.56 90 ASP A C 1
ATOM 741 O O . ASP A 1 90 ? -10.780 1.942 -9.186 1.00 81.56 90 ASP A O 1
ATOM 745 N N . LYS A 1 91 ? -9.715 2.781 -7.396 1.00 83.69 91 LYS A N 1
ATOM 746 C CA . LYS A 1 91 ? -9.071 3.900 -8.108 1.00 83.69 91 LYS A CA 1
ATOM 747 C C . LYS A 1 91 ? -7.683 3.567 -8.656 1.00 83.69 91 LYS A C 1
ATOM 749 O O . LYS A 1 91 ? -7.300 4.099 -9.697 1.00 83.69 91 LYS A O 1
ATOM 754 N N . VAL A 1 92 ? -6.917 2.716 -7.974 1.00 83.12 92 VAL A N 1
ATOM 755 C CA . VAL A 1 92 ? -5.503 2.477 -8.296 1.00 83.12 92 VAL A CA 1
ATOM 756 C C . VAL A 1 92 ? -5.347 1.178 -9.081 1.00 83.12 92 VAL A C 1
ATOM 758 O O . VAL A 1 92 ? -5.621 0.096 -8.573 1.00 83.12 92 VAL A O 1
ATOM 761 N N . LYS A 1 93 ? -4.871 1.282 -10.328 1.00 76.88 93 LYS A N 1
ATOM 762 C CA . LYS A 1 93 ? -4.745 0.151 -11.271 1.00 76.88 93 LYS A CA 1
ATOM 763 C C . LYS A 1 93 ? -3.356 -0.501 -11.303 1.00 76.88 93 LYS A C 1
ATOM 765 O O . LYS A 1 93 ? -2.988 -1.114 -12.300 1.00 76.88 93 LYS A O 1
ATOM 770 N N . PHE A 1 94 ? -2.579 -0.370 -10.233 1.00 82.31 94 PHE A N 1
ATOM 771 C CA . PHE A 1 94 ? -1.332 -1.123 -10.088 1.00 82.31 94 PHE A CA 1
ATOM 772 C C . PHE A 1 94 ? -1.620 -2.574 -9.693 1.00 82.31 94 PHE A C 1
ATOM 774 O O . PHE A 1 94 ? -2.547 -2.837 -8.929 1.00 82.31 94 PHE A O 1
ATOM 781 N N . GLU A 1 95 ? -0.802 -3.498 -10.203 1.00 82.69 95 GLU A N 1
ATOM 782 C CA . GLU A 1 95 ? -1.075 -4.942 -10.268 1.00 82.69 95 GLU A CA 1
ATOM 783 C C . GLU A 1 95 ? -1.657 -5.546 -8.980 1.00 82.69 95 GLU A C 1
ATOM 785 O O . GLU A 1 95 ? -2.688 -6.216 -9.017 1.00 82.69 95 GLU A O 1
ATOM 790 N N . TRP A 1 96 ? -1.033 -5.294 -7.827 1.00 92.81 96 TRP A N 1
ATOM 791 C CA . TRP A 1 96 ? -1.406 -5.941 -6.566 1.00 92.81 96 TRP A CA 1
ATOM 792 C C . TRP A 1 96 ? -2.165 -5.034 -5.600 1.00 92.81 96 TRP A C 1
ATOM 794 O O . TRP A 1 96 ? -2.684 -5.526 -4.598 1.00 92.81 96 TRP A O 1
ATOM 804 N N . PHE A 1 97 ? -2.297 -3.738 -5.893 1.00 91.50 97 PHE A N 1
ATOM 805 C CA . PHE A 1 97 ? -2.957 -2.779 -5.001 1.00 91.50 97 PHE A CA 1
ATOM 806 C C . PHE A 1 97 ? -4.406 -3.157 -4.674 1.00 91.50 97 PHE A C 1
ATOM 808 O O . PHE A 1 97 ? -4.723 -3.258 -3.485 1.00 91.50 97 PHE A O 1
ATOM 815 N N . PRO A 1 98 ? -5.281 -3.450 -5.659 1.00 92.56 98 PRO A N 1
ATOM 816 C CA . PRO A 1 98 ? -6.652 -3.863 -5.369 1.00 92.56 98 PRO A CA 1
ATOM 817 C C . PRO A 1 98 ? -6.733 -5.152 -4.549 1.00 92.56 98 PRO A C 1
ATOM 819 O O . PRO A 1 98 ? -7.597 -5.289 -3.682 1.00 92.56 98 PRO A O 1
ATOM 822 N N . VAL A 1 99 ? -5.832 -6.108 -4.797 1.00 94.00 99 VAL A N 1
ATOM 823 C CA . VAL A 1 99 ? -5.832 -7.394 -4.086 1.00 94.00 99 VAL A CA 1
ATOM 824 C C . VAL A 1 99 ? -5.404 -7.206 -2.634 1.00 94.00 99 VAL A C 1
ATOM 826 O O . VAL A 1 99 ? -6.076 -7.702 -1.730 1.00 94.00 99 VAL A O 1
ATOM 829 N N . ILE A 1 100 ? -4.341 -6.434 -2.403 1.00 94.75 100 ILE A N 1
ATOM 830 C CA . ILE A 1 100 ? -3.861 -6.084 -1.064 1.00 94.75 100 ILE A CA 1
ATOM 831 C C . ILE A 1 100 ? -4.915 -5.272 -0.305 1.00 94.75 100 ILE A C 1
ATOM 833 O O . ILE A 1 100 ? -5.182 -5.555 0.863 1.00 94.75 100 ILE A O 1
ATOM 837 N N . ALA A 1 101 ? -5.570 -4.315 -0.964 1.00 94.00 101 ALA A N 1
ATOM 838 C CA . ALA A 1 101 ? -6.624 -3.523 -0.343 1.00 94.00 101 ALA A CA 1
ATOM 839 C C . ALA A 1 101 ? -7.794 -4.397 0.119 1.00 94.00 101 ALA A C 1
ATOM 841 O O . ALA A 1 101 ? -8.214 -4.330 1.273 1.00 94.00 101 ALA A O 1
ATOM 842 N N . ASN A 1 102 ? -8.270 -5.287 -0.752 1.00 92.56 102 ASN A N 1
ATOM 843 C CA . ASN A 1 102 ? -9.319 -6.238 -0.400 1.00 92.56 102 ASN A CA 1
ATOM 844 C C . ASN A 1 102 ? -8.888 -7.195 0.720 1.00 92.56 102 ASN A C 1
ATOM 846 O O . ASN A 1 102 ? -9.711 -7.556 1.562 1.00 92.56 102 ASN A O 1
ATOM 850 N N . TYR A 1 103 ? -7.619 -7.607 0.746 1.00 92.31 103 TYR A N 1
ATOM 851 C CA . TYR A 1 103 ? -7.084 -8.435 1.823 1.00 92.31 103 TYR A CA 1
ATOM 852 C C . TYR A 1 103 ? -7.136 -7.714 3.170 1.00 92.31 103 TYR A C 1
ATOM 854 O O . TYR A 1 103 ? -7.645 -8.272 4.141 1.00 92.31 103 TYR A O 1
ATOM 862 N N . TYR A 1 104 ? -6.683 -6.460 3.225 1.00 91.75 104 TYR A N 1
ATOM 863 C CA . TYR A 1 104 ? -6.764 -5.645 4.435 1.00 91.75 104 TYR A CA 1
ATOM 864 C C . TYR A 1 104 ? -8.213 -5.471 4.906 1.00 91.75 104 TYR A C 1
ATOM 866 O O . TYR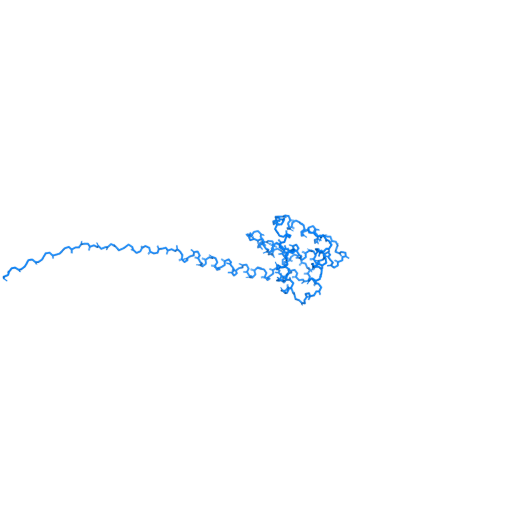 A 1 104 ? -8.524 -5.798 6.048 1.00 91.75 104 TYR A O 1
ATOM 874 N N . LEU A 1 105 ? -9.119 -5.040 4.021 1.00 91.38 105 LEU A N 1
ATOM 875 C CA . LEU A 1 105 ? -10.520 -4.759 4.365 1.00 91.38 105 LEU A CA 1
ATOM 876 C C . LEU A 1 105 ? -11.252 -5.993 4.915 1.00 91.38 105 LEU A C 1
ATOM 878 O O . LEU A 1 105 ? -12.023 -5.883 5.871 1.00 91.38 105 LEU A O 1
ATOM 882 N N . LYS A 1 106 ? -10.997 -7.178 4.341 1.00 89.00 106 LYS A N 1
ATOM 883 C CA . LYS A 1 106 ? -11.562 -8.445 4.833 1.00 89.00 106 LYS A CA 1
ATOM 884 C C . LYS A 1 106 ? -11.087 -8.762 6.250 1.00 89.00 106 LYS A C 1
ATOM 886 O O . LYS A 1 106 ? -11.908 -9.113 7.092 1.00 89.00 106 LYS A O 1
ATOM 891 N N . ASN A 1 107 ? -9.790 -8.614 6.519 1.00 83.81 107 ASN A N 1
ATOM 892 C CA . ASN A 1 107 ? -9.221 -8.896 7.838 1.00 83.81 107 ASN A CA 1
ATOM 893 C C . ASN A 1 107 ? -9.622 -7.845 8.883 1.00 83.81 107 ASN A C 1
ATOM 895 O O . ASN A 1 107 ? -9.924 -8.198 10.019 1.00 83.81 107 ASN A O 1
ATOM 899 N N . TYR A 1 108 ? -9.721 -6.574 8.491 1.00 81.69 108 TYR A N 1
ATOM 900 C CA . TYR A 1 108 ? -10.199 -5.500 9.360 1.00 81.69 108 TYR A CA 1
ATOM 901 C C . TYR A 1 108 ? -11.633 -5.757 9.849 1.00 81.69 108 TYR A C 1
ATOM 903 O O . TYR A 1 108 ? -11.929 -5.629 11.035 1.00 81.69 108 TYR A O 1
ATOM 911 N N . ALA A 1 109 ? -12.521 -6.209 8.956 1.00 66.62 109 ALA A N 1
ATOM 912 C CA . ALA A 1 109 ? -13.898 -6.549 9.313 1.00 66.62 109 ALA A CA 1
ATOM 913 C C . ALA A 1 109 ? -13.994 -7.716 10.314 1.00 66.62 109 ALA A C 1
ATOM 915 O O . ALA A 1 109 ? -14.914 -7.741 11.131 1.00 66.62 109 ALA A O 1
ATOM 916 N N . VAL A 1 110 ? -13.061 -8.673 10.263 1.00 66.94 110 VAL A N 1
ATOM 917 C CA . VAL A 1 110 ? -12.988 -9.779 11.230 1.00 66.94 110 VAL A CA 1
ATOM 918 C C . VAL A 1 110 ? -12.579 -9.255 12.606 1.00 66.94 110 VAL A C 1
ATOM 920 O O . VAL A 1 110 ? -13.269 -9.540 13.581 1.00 66.94 110 VAL A O 1
ATOM 923 N N . VAL A 1 111 ? -11.530 -8.428 12.672 1.00 64.50 111 VAL A N 1
ATOM 924 C CA . VAL A 1 111 ? -11.028 -7.846 13.930 1.00 64.50 111 VAL A CA 1
ATOM 925 C C . VAL A 1 111 ? -12.061 -6.917 14.575 1.00 64.50 111 VAL A C 1
ATOM 927 O O . VAL A 1 111 ? -12.328 -7.010 15.772 1.00 64.50 111 VAL A O 1
ATOM 930 N N . LYS A 1 112 ? -12.720 -6.054 13.793 1.00 66.19 112 LYS A N 1
ATOM 931 C CA . LYS A 1 112 ? -13.756 -5.156 14.328 1.00 66.19 112 LYS A CA 1
ATOM 932 C C . LYS A 1 112 ? -14.960 -5.938 14.862 1.00 66.19 112 LYS A C 1
ATOM 934 O O . LYS A 1 112 ? -15.500 -5.589 15.906 1.00 66.19 112 LYS A O 1
ATOM 939 N N . LYS A 1 113 ? -15.356 -7.032 14.197 1.00 60.28 113 LYS A N 1
ATOM 940 C CA . LYS A 1 113 ? -16.425 -7.916 14.689 1.00 60.28 113 LYS A CA 1
ATOM 941 C C . LYS A 1 113 ? -16.049 -8.628 15.988 1.00 60.28 113 LYS A C 1
ATOM 943 O O . LYS A 1 113 ? -16.897 -8.680 16.871 1.00 60.28 113 LYS A O 1
ATOM 948 N N . SER A 1 114 ? -14.823 -9.137 16.133 1.00 57.56 114 SER A N 1
ATOM 949 C CA . SER A 1 114 ? -14.395 -9.764 17.395 1.00 57.56 114 SER A CA 1
ATOM 950 C C . SER A 1 114 ? -14.384 -8.762 18.551 1.00 57.56 114 SER A C 1
ATOM 952 O O . SER A 1 114 ? -14.921 -9.062 19.610 1.00 57.56 114 SER A O 1
ATOM 954 N N . LEU A 1 115 ? -13.916 -7.530 18.316 1.00 58.31 115 LEU A N 1
ATOM 955 C CA . LEU A 1 115 ? -13.941 -6.467 19.328 1.00 58.31 115 LEU A CA 1
ATOM 956 C C . LEU A 1 115 ? -15.368 -6.093 19.770 1.00 58.31 115 LEU A C 1
ATOM 958 O O . LEU A 1 115 ? -15.583 -5.754 20.929 1.00 58.31 115 LEU A O 1
ATOM 962 N N . ILE A 1 116 ? -16.364 -6.160 18.882 1.00 59.06 116 ILE A N 1
ATOM 963 C CA . ILE A 1 116 ? -17.772 -5.900 19.241 1.00 59.06 116 ILE A CA 1
ATOM 964 C C . ILE A 1 116 ? -18.357 -7.052 20.075 1.00 59.06 116 ILE A C 1
ATOM 966 O O . ILE A 1 116 ? -19.130 -6.809 20.999 1.00 59.06 116 ILE A O 1
ATOM 970 N N . VAL A 1 117 ? -17.992 -8.303 19.776 1.00 56.25 117 VAL A N 1
ATOM 971 C CA . VAL A 1 117 ? -18.464 -9.478 20.531 1.00 56.25 117 VAL A CA 1
ATOM 972 C C . VAL A 1 117 ? -17.883 -9.493 21.946 1.00 56.25 117 VAL A C 1
ATOM 974 O O . VAL A 1 117 ? -18.627 -9.732 22.895 1.00 56.25 117 VAL A O 1
ATOM 977 N N . ASP A 1 118 ? -16.604 -9.153 22.102 1.00 53.66 118 ASP A N 1
ATOM 978 C CA . ASP A 1 118 ? -15.947 -9.112 23.413 1.00 53.66 118 ASP A CA 1
ATOM 979 C C . ASP A 1 118 ? -16.483 -7.972 24.302 1.00 53.66 118 ASP A C 1
ATOM 981 O O . ASP A 1 118 ? -16.636 -8.148 25.510 1.00 53.66 118 ASP A O 1
ATOM 985 N N . ASN A 1 119 ? -16.861 -6.830 23.713 1.00 48.81 119 ASN A N 1
ATOM 986 C CA . ASN A 1 119 ? -17.470 -5.714 24.450 1.00 48.81 119 ASN A CA 1
ATOM 987 C C . ASN A 1 119 ? -18.934 -5.972 24.860 1.00 48.81 119 ASN A C 1
ATOM 989 O O . ASN A 1 119 ? -19.384 -5.447 25.874 1.00 48.81 119 ASN A O 1
ATOM 993 N N . ASN A 1 120 ? -19.673 -6.812 24.126 1.00 50.41 120 ASN A N 1
ATOM 994 C CA . ASN A 1 120 ? -21.047 -7.195 24.484 1.00 50.41 120 ASN A CA 1
ATOM 995 C C . ASN A 1 120 ? -21.116 -8.352 25.501 1.00 50.41 120 ASN A C 1
ATOM 997 O O . ASN A 1 120 ? -22.191 -8.658 26.011 1.00 50.41 120 ASN A O 1
ATOM 1001 N N . ALA A 1 121 ? -19.989 -9.000 25.816 1.00 51.62 121 ALA A N 1
ATOM 1002 C CA . ALA A 1 121 ? -19.906 -10.042 26.842 1.00 51.62 121 ALA A CA 1
ATOM 1003 C C . ALA A 1 121 ? -19.720 -9.486 28.273 1.00 51.62 121 ALA A C 1
ATOM 1005 O O . ALA A 1 121 ? -19.617 -10.263 29.223 1.00 51.62 121 ALA A O 1
ATOM 1006 N N . GLN A 1 122 ? -19.687 -8.157 28.445 1.00 42.56 122 GLN A N 1
ATOM 1007 C CA . GLN A 1 122 ? -19.493 -7.470 29.729 1.00 42.56 122 GLN A CA 1
ATOM 1008 C C . GLN A 1 122 ? -20.741 -6.718 30.232 1.00 42.56 122 GLN A C 1
ATOM 1010 O O . GLN A 1 122 ? -20.617 -5.673 30.866 1.00 42.56 122 GLN A O 1
ATOM 1015 N N . GLU A 1 123 ? -21.954 -7.238 30.027 1.00 38.81 123 GLU A N 1
ATOM 1016 C CA . GLU A 1 123 ? -23.074 -6.834 30.888 1.00 38.81 123 GLU A CA 1
ATOM 1017 C C . GLU A 1 123 ? -23.088 -7.716 32.146 1.00 38.81 123 GLU A C 1
ATOM 1019 O O . GLU A 1 123 ? -23.373 -8.915 32.058 1.00 38.81 123 GLU A O 1
ATO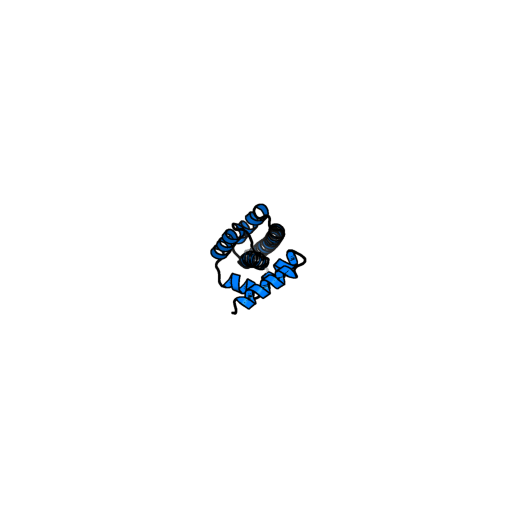M 1024 N N . PRO A 1 124 ? -22.796 -7.178 33.346 1.00 41.78 124 PRO A N 1
ATOM 1025 C CA . PRO A 1 124 ? -23.045 -7.917 34.565 1.00 41.78 124 PRO A CA 1
ATOM 1026 C C . PRO A 1 124 ? -24.561 -8.017 34.729 1.00 41.78 124 PRO A C 1
ATOM 1028 O O . PRO A 1 124 ? -25.224 -7.052 35.106 1.00 41.78 124 PRO A O 1
ATOM 1031 N N . THR A 1 125 ? -25.132 -9.199 34.494 1.00 42.12 125 THR A N 1
ATOM 1032 C CA . THR A 1 125 ? -26.442 -9.534 35.059 1.00 42.12 125 THR A CA 1
ATOM 1033 C C . THR A 1 125 ? -26.327 -9.493 36.581 1.00 42.12 125 THR A C 1
ATOM 1035 O O . THR A 1 125 ? -26.045 -10.502 37.229 1.00 42.12 125 THR A O 1
ATOM 1038 N N . ILE A 1 126 ? -26.548 -8.316 37.166 1.00 44.72 126 ILE A N 1
ATOM 1039 C CA . ILE A 1 126 ? -26.853 -8.169 38.583 1.00 44.72 126 ILE A CA 1
ATOM 1040 C C . ILE A 1 126 ? -28.231 -8.807 38.766 1.00 44.72 126 ILE A C 1
ATOM 1042 O O . ILE A 1 126 ? -29.272 -8.176 38.589 1.00 44.72 126 ILE A O 1
ATOM 1046 N N . ARG A 1 127 ? -28.252 -10.109 39.072 1.00 40.75 127 ARG A N 1
ATOM 1047 C CA . ARG A 1 127 ? -29.450 -10.761 39.599 1.00 40.75 127 ARG A CA 1
ATOM 1048 C C . ARG A 1 127 ? -29.703 -10.177 40.985 1.00 40.75 127 ARG A C 1
ATOM 1050 O O . ARG A 1 127 ? -29.116 -10.621 41.967 1.00 40.75 127 ARG A O 1
ATOM 1057 N N . ASN A 1 128 ? -30.578 -9.178 41.052 1.00 39.44 128 ASN A N 1
ATOM 1058 C CA . ASN A 1 128 ? -31.177 -8.722 42.298 1.00 39.44 128 ASN A CA 1
ATOM 1059 C C . ASN A 1 128 ? -31.964 -9.885 42.918 1.00 39.44 128 ASN A C 1
ATOM 1061 O O . ASN A 1 128 ? -33.120 -10.124 42.573 1.00 39.44 128 ASN A O 1
ATOM 1065 N N . TYR A 1 129 ? -31.341 -10.618 43.842 1.00 39.00 129 TYR A N 1
ATOM 1066 C CA . TYR A 1 129 ? -32.060 -11.492 44.760 1.00 39.00 129 TYR A CA 1
ATOM 1067 C C . TYR A 1 129 ? -32.787 -10.612 45.783 1.00 39.00 129 TYR A C 1
ATOM 1069 O O . TYR A 1 129 ? -32.256 -10.277 46.837 1.00 39.00 129 TYR A O 1
ATOM 1077 N N . HIS A 1 130 ? -34.016 -10.208 45.463 1.00 40.53 130 HIS A N 1
ATOM 1078 C CA . HIS A 1 130 ? -34.986 -9.811 46.479 1.00 40.53 130 HIS A CA 1
ATOM 1079 C C . HIS A 1 130 ? -35.496 -11.080 47.169 1.00 40.53 130 HIS A C 1
ATOM 1081 O O . HIS A 1 130 ? -36.435 -11.724 46.705 1.00 40.53 130 HIS A O 1
ATOM 1087 N N . SER A 1 131 ? -34.869 -11.457 48.284 1.00 41.66 131 SER A N 1
ATOM 1088 C CA . SER A 1 131 ? -35.478 -12.369 49.248 1.00 41.66 131 SER A CA 1
ATOM 1089 C C . SER A 1 131 ? -36.592 -11.614 49.976 1.00 41.66 131 SER A C 1
ATOM 1091 O O . SER A 1 131 ? -36.335 -10.875 50.928 1.00 41.66 131 SER A O 1
ATOM 1093 N N . GLN A 1 132 ? -37.830 -11.761 49.505 1.00 39.72 132 GLN A N 1
ATOM 1094 C CA . GLN A 1 132 ? -38.999 -11.343 50.269 1.00 39.72 132 GLN A CA 1
ATOM 1095 C C . GLN A 1 132 ? -39.121 -12.231 51.510 1.00 39.72 132 GLN A C 1
ATOM 1097 O O . GLN A 1 132 ? -39.402 -13.424 51.430 1.00 39.72 132 GLN A O 1
ATOM 1102 N N . SER A 1 133 ? -38.895 -11.609 52.664 1.00 40.12 133 SER A N 1
ATOM 1103 C CA . SER A 1 133 ? -39.386 -12.074 53.952 1.00 40.12 133 SER A CA 1
ATOM 1104 C C . SER A 1 133 ? -40.914 -12.099 53.884 1.00 40.12 133 SER A C 1
ATOM 1106 O O . SER A 1 133 ? -41.515 -11.045 53.694 1.00 40.12 133 SER A O 1
ATOM 1108 N N . ASN A 1 134 ? -41.533 -13.261 54.076 1.00 39.97 134 ASN A N 1
ATOM 1109 C CA . ASN A 1 134 ? -42.902 -13.348 54.571 1.00 39.97 134 ASN A CA 1
ATOM 1110 C C . ASN A 1 134 ? -42.938 -14.418 55.656 1.00 39.97 134 ASN A C 1
ATOM 1112 O O . ASN A 1 134 ? -42.754 -15.607 55.397 1.00 39.97 134 ASN A O 1
ATOM 1116 N N . GLY A 1 135 ? -43.108 -13.949 56.890 1.00 39.47 135 GLY A N 1
ATOM 1117 C CA . GLY A 1 135 ? -43.302 -14.797 58.049 1.00 39.47 135 GLY A CA 1
ATOM 1118 C C . GLY A 1 135 ? -44.601 -15.589 57.964 1.00 39.47 135 GLY A C 1
ATOM 1119 O O . GLY A 1 135 ? -45.588 -15.148 57.383 1.00 39.47 135 GLY A O 1
ATOM 1120 N N . ASN A 1 136 ? -44.592 -16.746 58.615 1.00 39.28 136 ASN A N 1
ATOM 1121 C CA . ASN A 1 136 ? -45.789 -17.305 59.215 1.00 39.28 136 ASN A CA 1
ATOM 1122 C C . ASN A 1 136 ? -45.386 -18.028 60.500 1.00 39.28 136 ASN A C 1
ATOM 1124 O O . ASN A 1 136 ? -44.694 -19.045 60.476 1.00 39.28 136 ASN A O 1
ATOM 1128 N N . SER A 1 137 ? -45.804 -17.446 61.623 1.00 43.28 137 SER A N 1
ATOM 1129 C CA . SER A 1 137 ? -45.827 -18.076 62.937 1.00 43.28 137 SER A CA 1
ATOM 1130 C C . SER A 1 137 ? -46.705 -19.317 62.906 1.00 43.28 137 SER A C 1
ATOM 1132 O O . SER A 1 137 ? -47.861 -19.223 62.503 1.00 43.28 137 SER A O 1
ATOM 1134 N N . ILE A 1 138 ? -46.214 -20.431 63.447 1.00 42.88 138 ILE A N 1
ATOM 1135 C CA . ILE A 1 138 ? -47.080 -21.439 64.064 1.00 42.88 138 ILE A CA 1
ATOM 1136 C C . ILE A 1 138 ? -46.406 -21.891 65.365 1.00 42.88 138 ILE A C 1
ATOM 1138 O O . ILE A 1 138 ? -45.433 -22.640 65.355 1.00 42.88 138 ILE A O 1
ATOM 1142 N N . MET A 1 139 ? -46.916 -21.372 66.487 1.00 41.38 139 MET A N 1
ATOM 1143 C CA . MET A 1 139 ? -46.819 -22.016 67.798 1.00 41.38 139 MET A CA 1
ATOM 1144 C C . MET A 1 139 ? -47.593 -23.332 67.746 1.00 41.38 139 MET A C 1
ATOM 1146 O O . MET A 1 139 ? -48.733 -23.332 67.289 1.00 41.38 139 MET A O 1
ATOM 1150 N N . LEU A 1 140 ? -47.042 -24.394 68.325 1.00 36.31 140 LEU A N 1
ATOM 1151 C CA . LEU A 1 140 ? -47.831 -25.481 68.900 1.00 36.31 140 LEU A CA 1
ATOM 1152 C C . LEU A 1 140 ? -47.062 -26.057 70.092 1.00 36.31 140 LEU A C 1
ATOM 1154 O O . LEU A 1 140 ? -46.053 -26.739 69.941 1.00 36.31 140 LEU A O 1
ATOM 1158 N N . SER A 1 141 ? -47.541 -25.697 71.279 1.00 44.62 141 SER A N 1
ATOM 1159 C CA . SER A 1 141 ? -47.272 -26.365 72.548 1.00 44.62 141 SER A CA 1
ATOM 1160 C C . SER A 1 141 ? -48.182 -27.584 72.649 1.00 44.62 141 SER A C 1
ATOM 1162 O O . SER A 1 141 ? -49.387 -27.392 72.496 1.00 44.62 141 SER A O 1
ATOM 1164 N N . ILE A 1 142 ? -47.625 -28.767 72.935 1.00 48.34 142 ILE A N 1
ATOM 1165 C CA . ILE A 1 142 ? -48.019 -29.682 74.030 1.00 48.34 142 ILE A CA 1
ATOM 1166 C C . ILE A 1 142 ? -46.754 -30.434 74.451 1.00 48.34 142 ILE A C 1
ATOM 1168 O O . ILE A 1 142 ? -46.082 -30.975 73.545 1.00 48.34 142 ILE A O 1
#

Foldseek 3Di:
DDPVVLLVVLLVLVVPDPALVSSLVVLLVDPSLCVVLVVDDLVRLLVVLVVLLVDDDDDSSSVSVSSSSLSSSLVDDDPVSLVVLVVQLPPPPDDNSVVNSVVSNVVNVVVVVVVVVVVVVPDPPPPPPPPDDDDDDDDDDD

Secondary structure (DSSP, 8-state):
--HHHHHHHHHHHHHH--SHHHHHHHHHH-HHHHHHHHHS-HHHHHHHHHHHHTS---SHHHHHHHHHHHHHHHTS--HHHHHHHHHHHHH--STTHHHHHHHHHHHHHHHHHHHHHHHHT---------------------

Sequence (142 aa):
MDLRSYKKTITELYLVANTPYFLFDNMRRSNVVQSIAAQNSTAELIKEFNERISRPINDISELAEIYAIFISISLKDLDENYDFFLQVKDKVKFEWFPVIANYYLKNYAVVKKSLIVDNNAQEPTIRNYHSQSNGNSIMLSI

pLDDT: mean 80.05, std 20.0, range [36.31, 96.62]

Organism: NCBI:txid2508721